Protein AF-A0A6A4V7E2-F1 (afdb_monomer_lite)

Foldseek 3Di:
DDPPDDDPPPAADQEAEAPDAAPDPVDQWGFPPPVCLPLVNLLSNLNRHDQAHKYKGWGQGNPPVVVVVSLVSLVVRAQWKKWFDDPPDSIIIIIGGSHDDPDDPLVVVLVVLVVVQVVVVVVCVPHPDDPDDRCPVVSVRMDTD

pLDDT: mean 83.75, std 13.29, range [35.72, 97.81]

Sequence (145 aa):
MGAIGLPPRGQQYSVIMFDVDCKDPSLGMSCPPAPFVELELLRDVRDCLTEDGVFILNLVARDAALGDRVRADLNSSFAACVTYSVPEEVNEVVFCLRHRPDTDPCERIRTAAAALNSALSRKQKGKPRQSFMDMSAFAQELKSL

Radius of gyration: 16.32 Å; chains: 1; bounding box: 34×38×49 Å

Organism: Amphibalanus amphitrite (NCBI:txid1232801)

Secondary structure (DSSP, 8-state):
-----PPPTT--EEEEEE------TTSSEEES-GGGG-HHHHHHHHHTEEEEEEEEEEEEESSHHHHHHHHHHHHHHSSEEEEEEPTTSS-EEEEEESS--SS-HHHHHHHHHHHHHHHHHHHTTTS-------HHHHHHS-EE-

Structure (mmCIF, N/CA/C/O backbone):
data_AF-A0A6A4V7E2-F1
#
_entry.id   AF-A0A6A4V7E2-F1
#
loop_
_atom_site.group_PDB
_atom_site.id
_atom_site.type_symbol
_atom_site.label_atom_id
_atom_site.label_alt_id
_atom_site.label_comp_id
_atom_site.label_asym_id
_atom_site.label_entity_id
_atom_site.label_seq_id
_atom_site.pdbx_PDB_ins_code
_atom_site.Cartn_x
_atom_site.Cartn_y
_atom_site.Cartn_z
_atom_site.occupancy
_atom_site.B_iso_or_equiv
_atom_site.auth_seq_id
_atom_site.auth_comp_id
_atom_site.auth_asym_id
_atom_site.auth_atom_id
_atom_site.pdbx_PDB_model_num
ATOM 1 N N . MET A 1 1 ? 4.840 -25.170 -10.926 1.00 35.72 1 MET A N 1
ATOM 2 C CA . MET A 1 1 ? 3.495 -24.729 -10.502 1.00 35.72 1 MET A CA 1
ATOM 3 C C . MET A 1 1 ? 3.372 -24.944 -9.003 1.00 35.72 1 MET A C 1
ATOM 5 O O 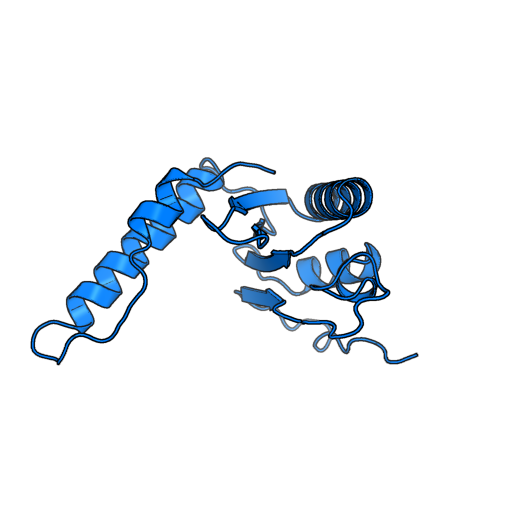. MET A 1 1 ? 2.997 -26.025 -8.575 1.00 35.72 1 MET A O 1
ATOM 9 N N . GLY A 1 2 ? 3.781 -23.959 -8.205 1.00 42.38 2 GLY A N 1
ATOM 10 C CA . GLY A 1 2 ? 3.390 -23.887 -6.800 1.00 42.38 2 GLY A CA 1
ATOM 11 C C . GLY A 1 2 ? 2.278 -22.856 -6.733 1.00 42.38 2 GLY A C 1
ATOM 12 O O . GLY A 1 2 ? 2.550 -21.684 -6.965 1.00 42.38 2 GLY A O 1
ATOM 13 N N . ALA A 1 3 ? 1.035 -23.288 -6.537 1.00 48.88 3 ALA A N 1
ATOM 14 C CA . ALA A 1 3 ? -0.040 -22.345 -6.272 1.00 48.88 3 ALA A CA 1
ATOM 15 C C . ALA A 1 3 ? 0.270 -21.671 -4.932 1.00 48.88 3 ALA A C 1
ATOM 17 O O . ALA A 1 3 ? 0.499 -22.361 -3.935 1.00 48.88 3 ALA A O 1
ATOM 18 N N . ILE A 1 4 ? 0.323 -20.340 -4.915 1.00 58.75 4 ILE A N 1
ATOM 19 C CA . ILE A 1 4 ? 0.345 -19.580 -3.667 1.00 58.75 4 ILE A CA 1
ATOM 20 C C . ILE A 1 4 ? -0.983 -19.905 -2.980 1.00 58.75 4 ILE A C 1
ATOM 22 O O . ILE A 1 4 ? -2.053 -19.568 -3.482 1.00 58.75 4 ILE A O 1
ATOM 26 N N . GLY A 1 5 ? -0.920 -20.684 -1.900 1.00 55.69 5 GLY A N 1
ATOM 27 C CA . GLY A 1 5 ? -2.103 -21.176 -1.208 1.00 55.69 5 GLY A CA 1
ATOM 28 C C . GLY A 1 5 ? -2.807 -20.031 -0.499 1.00 55.69 5 GLY A C 1
ATOM 29 O O . GLY A 1 5 ? -2.373 -19.606 0.569 1.00 55.69 5 GLY A O 1
ATOM 30 N N . LEU A 1 6 ? -3.887 -19.535 -1.094 1.00 61.44 6 LEU A N 1
ATOM 31 C CA . LEU A 1 6 ? -4.805 -18.627 -0.424 1.00 61.44 6 LEU A CA 1
ATOM 32 C C . LEU A 1 6 ? -5.563 -19.371 0.687 1.00 61.44 6 LEU A C 1
ATOM 34 O O . LEU A 1 6 ? -5.753 -20.591 0.607 1.00 61.44 6 LEU A O 1
ATOM 38 N N . PRO A 1 7 ? -5.987 -18.657 1.739 1.00 60.97 7 PRO A N 1
ATOM 39 C CA . PRO A 1 7 ? -6.729 -19.247 2.841 1.00 60.97 7 PRO A CA 1
ATOM 40 C C . PRO A 1 7 ? -8.059 -19.873 2.371 1.00 60.97 7 PRO A C 1
ATOM 42 O O . PRO A 1 7 ? -8.572 -19.534 1.301 1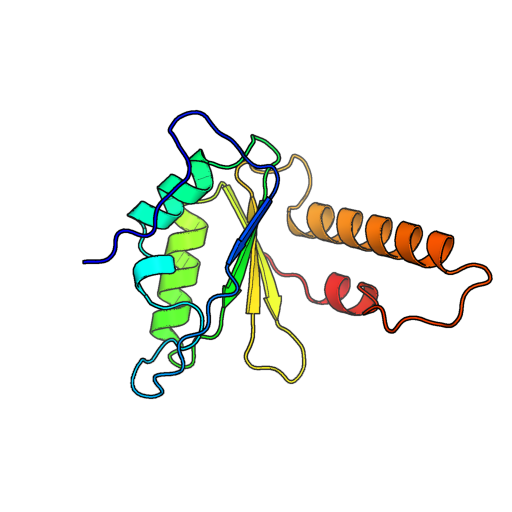.00 60.97 7 PRO A O 1
ATOM 45 N N . PRO A 1 8 ? -8.643 -20.804 3.151 1.00 61.97 8 PRO A N 1
ATOM 46 C CA . PRO A 1 8 ? -9.893 -21.471 2.794 1.00 61.97 8 PRO A CA 1
ATOM 47 C C . PRO A 1 8 ? -11.021 -20.474 2.496 1.00 61.97 8 PRO A C 1
ATOM 49 O O . PRO A 1 8 ? -11.148 -19.448 3.167 1.00 61.97 8 PRO A O 1
ATOM 52 N N . ARG A 1 9 ? -11.884 -20.805 1.523 1.00 59.94 9 ARG A N 1
ATOM 53 C CA . ARG A 1 9 ? -13.031 -19.964 1.135 1.00 59.94 9 ARG A CA 1
ATOM 54 C C . ARG A 1 9 ? -13.869 -19.590 2.364 1.00 59.94 9 ARG A C 1
ATOM 56 O O . ARG A 1 9 ? -14.357 -20.471 3.067 1.00 59.94 9 ARG A O 1
ATOM 63 N N . GLY A 1 10 ? -14.052 -18.287 2.584 1.00 69.62 10 GLY A N 1
ATOM 64 C CA . GLY A 1 10 ? -14.857 -17.727 3.677 1.00 69.62 10 GLY A CA 1
ATOM 65 C C . GLY A 1 10 ? -14.056 -17.192 4.868 1.00 69.62 10 GLY A C 1
ATOM 66 O O . GLY A 1 10 ? -14.626 -16.483 5.693 1.00 69.62 10 GLY A O 1
ATOM 67 N N . GLN A 1 11 ? -12.750 -17.463 4.952 1.00 82.31 11 GLN A N 1
ATOM 68 C CA . GLN A 1 11 ? -11.896 -16.831 5.955 1.00 82.31 11 GLN A CA 1
ATOM 69 C C . GLN A 1 11 ? -11.465 -15.441 5.476 1.00 82.31 11 GLN A C 1
ATOM 71 O O . GLN A 1 11 ? -10.826 -15.312 4.434 1.00 82.31 11 GLN A O 1
ATOM 76 N N . GLN A 1 12 ? -11.792 -14.410 6.257 1.00 93.44 12 GLN A N 1
ATOM 77 C CA . GLN A 1 12 ? -11.354 -13.037 6.007 1.00 93.44 12 GLN A CA 1
ATOM 78 C C . GLN A 1 12 ? -10.322 -12.569 7.037 1.00 93.44 12 GLN A C 1
ATOM 80 O O . GLN A 1 12 ? -10.287 -13.061 8.169 1.00 93.44 12 GLN A O 1
ATOM 85 N N . TYR A 1 13 ? -9.498 -11.601 6.633 1.00 94.50 13 TYR A N 1
ATOM 86 C CA . TYR A 1 13 ? -8.407 -11.028 7.417 1.00 94.50 13 TYR A CA 1
ATOM 87 C C . TYR A 1 13 ? -8.501 -9.506 7.444 1.00 94.50 13 TYR A C 1
ATOM 89 O O . TYR A 1 13 ? -8.759 -8.867 6.426 1.00 94.50 13 TYR A O 1
ATOM 97 N N . SER A 1 14 ? -8.236 -8.903 8.602 1.00 95.38 14 SER A N 1
ATOM 98 C CA . SER A 1 14 ? -8.140 -7.442 8.702 1.00 95.38 14 SER A CA 1
ATOM 99 C C . SER A 1 14 ? -6.896 -6.899 8.006 1.00 95.38 14 SER A C 1
ATOM 101 O O . SER A 1 14 ? -6.900 -5.768 7.528 1.00 95.38 14 SER A O 1
ATOM 103 N N . VAL A 1 15 ? -5.824 -7.692 7.959 1.00 96.06 15 VAL A N 1
ATOM 104 C CA . VAL A 1 15 ? -4.562 -7.297 7.340 1.00 96.06 15 VAL A CA 1
ATOM 105 C C . VAL A 1 15 ? -3.939 -8.484 6.617 1.00 96.06 15 VAL A C 1
ATOM 107 O O . VAL A 1 15 ? -3.848 -9.572 7.185 1.00 96.06 15 VAL A O 1
ATOM 110 N N . ILE A 1 16 ? -3.478 -8.254 5.391 1.00 96.31 16 ILE A N 1
ATOM 111 C CA . ILE A 1 16 ? -2.616 -9.172 4.637 1.00 96.31 16 ILE A CA 1
ATOM 112 C C . ILE A 1 16 ? -1.346 -8.396 4.282 1.00 96.31 16 ILE A C 1
ATOM 114 O O . ILE A 1 16 ? -1.439 -7.261 3.824 1.00 96.31 16 ILE A O 1
ATOM 118 N N . MET A 1 17 ? -0.167 -8.974 4.512 1.00 96.38 17 MET A N 1
ATOM 119 C CA . MET A 1 17 ? 1.120 -8.325 4.237 1.00 96.38 17 MET A CA 1
ATOM 120 C C . MET A 1 17 ? 1.967 -9.205 3.323 1.00 96.38 17 MET A C 1
ATOM 122 O O . MET A 1 17 ? 2.216 -10.363 3.660 1.00 96.38 17 MET A O 1
ATOM 126 N N . PHE A 1 18 ? 2.426 -8.658 2.201 1.00 94.31 18 PHE A N 1
ATOM 127 C CA . PHE A 1 18 ? 3.421 -9.285 1.337 1.00 94.31 18 PHE A CA 1
ATOM 128 C C . PHE A 1 18 ? 4.763 -8.574 1.501 1.00 94.31 18 PHE A C 1
ATOM 130 O O . PHE A 1 18 ? 4.941 -7.437 1.070 1.00 94.31 18 PHE A O 1
ATOM 137 N N . ASP A 1 19 ? 5.703 -9.291 2.109 1.00 90.44 19 ASP A N 1
ATOM 138 C CA . ASP A 1 19 ? 7.127 -8.958 2.178 1.00 90.44 19 ASP A CA 1
ATOM 139 C C . ASP A 1 19 ? 7.915 -10.168 1.663 1.00 90.44 19 ASP A C 1
ATOM 141 O O . ASP A 1 19 ? 8.502 -10.946 2.415 1.00 90.44 19 ASP A O 1
ATOM 145 N N . VAL A 1 20 ? 7.770 -10.425 0.362 1.00 86.56 20 VAL A N 1
ATOM 146 C CA . VAL A 1 20 ? 8.308 -11.621 -0.290 1.00 86.56 20 VAL A CA 1
ATOM 147 C C . VAL A 1 20 ? 9.439 -11.194 -1.207 1.00 86.56 20 VAL A C 1
ATOM 149 O O . VAL A 1 20 ? 9.192 -10.663 -2.280 1.00 86.56 20 VAL A O 1
ATOM 152 N N . ASP A 1 21 ? 10.678 -11.451 -0.804 1.00 82.69 21 ASP A N 1
ATOM 153 C CA . ASP A 1 21 ? 11.862 -11.137 -1.604 1.00 82.69 21 ASP A CA 1
ATOM 154 C C . ASP A 1 21 ? 12.246 -12.290 -2.549 1.00 82.69 21 ASP A C 1
ATOM 156 O O . ASP A 1 21 ? 12.212 -13.471 -2.183 1.00 82.69 21 ASP A O 1
ATOM 160 N N . CYS A 1 22 ? 12.655 -11.942 -3.768 1.00 71.50 22 CYS A N 1
ATOM 161 C CA . CYS A 1 22 ? 13.268 -12.836 -4.736 1.00 71.50 22 CYS A CA 1
ATOM 162 C C . CYS A 1 22 ? 14.752 -12.493 -4.888 1.00 71.50 22 CYS A C 1
ATOM 164 O O . CYS A 1 22 ? 15.125 -11.486 -5.485 1.00 71.50 22 CYS A O 1
ATOM 166 N N . LYS A 1 23 ? 15.623 -13.395 -4.425 1.00 68.06 23 LYS A N 1
ATOM 167 C CA . LYS A 1 23 ? 17.085 -13.234 -4.514 1.00 68.06 23 LYS A CA 1
ATOM 168 C C . LYS A 1 23 ? 17.664 -13.512 -5.908 1.00 68.06 23 LYS A C 1
ATOM 170 O O . LYS A 1 23 ? 18.875 -13.686 -6.023 1.00 68.06 23 LYS A O 1
ATOM 175 N N . ASP A 1 24 ? 16.830 -13.591 -6.945 1.00 67.69 24 ASP A N 1
ATOM 176 C CA . ASP A 1 24 ? 17.279 -13.755 -8.328 1.00 67.69 24 ASP A CA 1
ATOM 177 C C . ASP A 1 24 ? 17.453 -12.376 -8.995 1.00 67.69 24 ASP A C 1
ATOM 179 O O . ASP A 1 24 ? 16.466 -11.728 -9.354 1.00 67.69 24 ASP A O 1
ATOM 183 N N . PRO A 1 25 ? 18.698 -11.904 -9.185 1.00 61.75 25 PRO A N 1
ATOM 184 C CA . PRO A 1 25 ? 18.967 -10.580 -9.735 1.00 61.75 25 PRO A CA 1
ATOM 185 C C . PRO A 1 25 ? 18.652 -10.463 -11.234 1.00 61.75 25 PRO A C 1
ATOM 187 O O . PRO A 1 25 ? 18.726 -9.356 -11.766 1.00 61.75 25 PRO A O 1
ATOM 190 N N . SER A 1 26 ? 18.341 -11.568 -11.924 1.00 65.56 26 SER A N 1
ATOM 191 C CA . SER A 1 26 ? 17.977 -11.562 -13.348 1.00 65.56 26 SER A CA 1
ATOM 192 C C . SER A 1 26 ? 16.518 -11.165 -13.601 1.00 65.56 26 SER A C 1
ATOM 194 O O . SER A 1 26 ? 16.153 -10.829 -14.729 1.00 65.56 26 SER A O 1
ATOM 196 N N . LEU A 1 27 ? 15.686 -11.157 -12.557 1.00 61.38 27 LEU A N 1
ATOM 197 C CA . LEU A 1 27 ? 14.288 -10.752 -12.624 1.00 61.38 27 LEU A CA 1
ATOM 198 C C . LEU A 1 27 ? 14.187 -9.236 -12.381 1.00 61.38 27 LEU A C 1
ATOM 200 O O . LEU A 1 27 ? 14.629 -8.726 -11.355 1.00 61.38 27 LEU A O 1
ATOM 204 N N . GLY A 1 28 ? 13.585 -8.493 -13.317 1.00 59.34 28 GLY A N 1
ATOM 205 C CA . GLY A 1 28 ? 13.417 -7.028 -13.229 1.00 59.34 28 GLY A CA 1
ATOM 206 C C . GLY A 1 28 ? 12.570 -6.530 -12.041 1.00 59.34 28 GLY A C 1
ATOM 207 O O . GLY A 1 28 ? 12.516 -5.324 -11.783 1.00 59.34 28 GLY A O 1
ATOM 208 N N . MET A 1 29 ? 11.940 -7.452 -11.303 1.00 59.22 29 MET A N 1
ATOM 209 C CA . MET A 1 29 ? 11.237 -7.221 -10.042 1.00 59.22 29 MET A CA 1
ATOM 210 C C . MET A 1 29 ? 11.821 -8.143 -8.976 1.00 59.22 29 MET A C 1
ATOM 212 O O . MET A 1 29 ? 11.759 -9.365 -9.103 1.00 59.22 29 MET A O 1
ATOM 216 N N . SER A 1 30 ? 12.427 -7.544 -7.954 1.00 63.66 30 SER A N 1
ATOM 217 C CA . SER A 1 30 ? 13.089 -8.289 -6.879 1.00 63.66 30 SER A CA 1
ATOM 218 C C . SER A 1 30 ? 12.124 -8.554 -5.725 1.00 63.66 30 SER A C 1
ATOM 220 O O . SER A 1 30 ? 12.129 -9.644 -5.172 1.00 63.66 30 SER A O 1
ATOM 222 N N . CYS A 1 31 ? 11.230 -7.611 -5.412 1.00 72.81 31 CYS A N 1
ATOM 223 C CA . CYS A 1 31 ? 10.233 -7.765 -4.355 1.00 72.81 31 CYS A CA 1
ATOM 224 C C . CYS A 1 31 ? 8.910 -7.112 -4.808 1.00 72.81 31 CYS A C 1
ATOM 226 O O . CYS A 1 31 ? 8.904 -5.908 -5.035 1.00 72.81 31 CYS A O 1
ATOM 228 N N . PRO A 1 32 ? 7.801 -7.842 -5.009 1.00 86.06 32 PRO A N 1
ATOM 229 C CA . PRO A 1 32 ? 7.654 -9.288 -4.896 1.00 86.06 32 PRO A CA 1
ATOM 230 C C . PRO A 1 32 ? 7.930 -10.033 -6.222 1.00 86.06 32 PRO A C 1
ATOM 232 O O . PRO A 1 32 ? 7.944 -9.418 -7.287 1.00 86.06 32 PRO A O 1
ATOM 235 N N . PRO A 1 33 ? 8.104 -11.371 -6.216 1.00 86.62 33 PRO A N 1
ATOM 236 C CA . PRO A 1 33 ? 8.086 -12.157 -7.449 1.00 86.62 33 PRO A CA 1
ATOM 237 C C . PRO A 1 33 ? 6.784 -11.941 -8.239 1.00 86.62 33 PRO A C 1
ATOM 239 O O . PRO A 1 33 ? 5.714 -11.841 -7.642 1.00 86.62 33 PRO A O 1
ATOM 242 N N . ALA A 1 34 ? 6.850 -11.963 -9.576 1.00 86.19 34 ALA A N 1
ATOM 243 C CA . ALA A 1 34 ? 5.711 -11.644 -10.450 1.00 86.19 34 ALA A CA 1
ATOM 244 C C . ALA A 1 34 ? 4.380 -12.362 -10.111 1.00 86.19 34 ALA A C 1
ATOM 246 O O . ALA A 1 34 ? 3.358 -11.678 -10.092 1.00 86.19 34 ALA A O 1
ATOM 247 N N . PRO A 1 35 ? 4.347 -13.665 -9.747 1.00 89.56 35 PRO A N 1
ATOM 248 C CA . PRO A 1 35 ? 3.096 -14.335 -9.379 1.00 89.56 35 PRO A CA 1
ATOM 249 C C . PRO A 1 35 ? 2.349 -13.699 -8.198 1.00 89.56 35 PRO A C 1
ATOM 251 O O . PRO A 1 35 ? 1.141 -13.861 -8.082 1.00 89.56 35 PRO A O 1
ATOM 254 N N . PHE A 1 36 ? 3.044 -12.964 -7.322 1.00 91.12 36 PHE A N 1
ATOM 255 C CA . PHE A 1 36 ? 2.442 -12.299 -6.161 1.00 91.12 36 PHE A CA 1
ATOM 256 C C . PHE A 1 36 ? 1.698 -11.000 -6.507 1.00 91.12 36 PHE A C 1
ATOM 258 O O . PHE A 1 36 ? 1.001 -10.447 -5.658 1.00 91.12 36 PHE A O 1
ATOM 265 N N . VAL A 1 37 ? 1.851 -10.512 -7.738 1.00 92.00 37 VAL A N 1
ATOM 266 C CA . VAL A 1 37 ? 1.224 -9.284 -8.252 1.00 92.00 37 VAL A CA 1
ATOM 267 C C . VAL A 1 37 ? 0.426 -9.543 -9.528 1.00 92.00 37 VAL A C 1
ATOM 269 O O . VAL A 1 37 ? 0.014 -8.608 -10.206 1.00 92.00 37 VAL A O 1
ATOM 272 N N . GLU A 1 38 ? 0.172 -10.812 -9.853 1.00 92.50 38 GLU A N 1
ATOM 273 C CA . GLU A 1 38 ? -0.760 -11.171 -10.914 1.00 92.50 38 GLU A CA 1
ATOM 274 C C . GLU A 1 38 ? -2.189 -10.781 -10.524 1.00 92.50 38 GLU A C 1
ATOM 276 O O . GLU A 1 38 ? -2.631 -10.975 -9.389 1.00 92.50 38 GLU A O 1
ATOM 281 N N . LEU A 1 39 ? -2.932 -10.249 -11.494 1.00 93.44 39 LEU A N 1
ATOM 282 C CA . LEU A 1 39 ? -4.257 -9.671 -11.280 1.00 93.44 39 LEU A CA 1
ATOM 283 C C . LEU A 1 39 ? -5.254 -10.645 -10.629 1.00 93.44 39 LEU A C 1
ATOM 285 O O . LEU A 1 39 ? -6.087 -10.228 -9.826 1.00 93.44 39 LEU A O 1
ATOM 289 N N . GLU A 1 40 ? -5.182 -11.936 -10.964 1.00 92.94 40 GLU A N 1
ATOM 290 C CA . GLU A 1 40 ? -6.023 -12.970 -10.348 1.00 92.94 40 GLU A CA 1
ATOM 291 C C . GLU A 1 40 ? -5.738 -13.099 -8.850 1.00 92.94 40 GLU A C 1
ATOM 293 O O . GLU A 1 40 ? -6.661 -13.004 -8.042 1.00 92.94 40 GLU A O 1
ATOM 298 N N . LEU A 1 41 ? -4.461 -13.188 -8.467 1.00 93.56 41 LEU A N 1
ATOM 299 C CA . LEU A 1 41 ? -4.080 -13.264 -7.061 1.00 93.56 41 LEU A CA 1
ATOM 300 C C . LEU A 1 41 ? -4.448 -11.982 -6.305 1.00 93.56 41 LEU A C 1
ATOM 302 O O . LEU A 1 41 ? -4.934 -12.062 -5.181 1.00 93.56 41 LEU A O 1
ATOM 306 N N . LEU A 1 42 ? -4.256 -10.801 -6.899 1.00 95.69 42 LEU A N 1
ATOM 307 C CA . LEU A 1 42 ? -4.631 -9.533 -6.259 1.00 95.69 42 LEU A CA 1
ATOM 308 C C . LEU A 1 42 ? -6.136 -9.464 -5.955 1.00 95.69 42 LEU A C 1
ATOM 310 O O . LEU A 1 42 ? -6.535 -8.981 -4.891 1.00 95.69 42 LEU A O 1
ATOM 314 N N . ARG A 1 43 ? -6.978 -9.986 -6.857 1.00 94.38 43 ARG A N 1
ATOM 315 C CA . ARG A 1 43 ? -8.429 -10.098 -6.636 1.00 94.38 43 ARG A CA 1
ATOM 316 C C . ARG A 1 43 ? -8.748 -11.068 -5.509 1.00 94.38 43 ARG A C 1
ATOM 318 O O . ARG A 1 43 ? -9.548 -10.732 -4.639 1.00 94.38 43 ARG A O 1
ATOM 325 N N . ASP A 1 44 ? -8.089 -12.218 -5.484 1.00 93.88 44 ASP A N 1
ATOM 326 C CA . ASP A 1 44 ? -8.282 -13.188 -4.413 1.00 93.88 44 ASP A CA 1
ATOM 327 C C . ASP A 1 44 ? -7.843 -12.631 -3.047 1.00 93.88 44 ASP A C 1
ATOM 329 O O . ASP A 1 44 ? -8.546 -12.799 -2.049 1.00 93.88 44 ASP A O 1
ATOM 333 N N . VAL A 1 45 ? -6.716 -11.911 -2.994 1.00 95.31 45 VAL A N 1
ATOM 334 C CA . VAL A 1 45 ? -6.236 -11.216 -1.787 1.00 95.31 45 VAL A CA 1
ATOM 335 C C . VAL A 1 45 ? -7.284 -10.225 -1.296 1.00 95.31 45 VAL A C 1
ATOM 337 O O . VAL A 1 45 ? -7.622 -10.227 -0.112 1.00 95.31 45 VAL A O 1
ATOM 340 N N . ARG A 1 46 ? -7.841 -9.406 -2.193 1.00 95.38 46 ARG A N 1
ATOM 341 C CA . ARG A 1 46 ? -8.915 -8.467 -1.853 1.00 95.38 46 ARG A CA 1
ATOM 342 C C . ARG A 1 46 ? -10.140 -9.180 -1.286 1.00 95.38 46 ARG A C 1
ATOM 344 O O . ARG A 1 46 ? -10.709 -8.710 -0.303 1.00 95.38 46 ARG A O 1
ATOM 351 N N . ASP A 1 47 ? -10.552 -10.289 -1.884 1.00 93.56 47 ASP A N 1
ATOM 352 C CA . ASP A 1 47 ? -11.736 -11.035 -1.449 1.00 93.56 47 ASP A CA 1
ATOM 353 C C . ASP A 1 47 ? -11.506 -11.745 -0.095 1.00 93.56 47 ASP A C 1
ATOM 355 O O . ASP A 1 47 ? -12.458 -11.978 0.658 1.00 93.56 47 ASP A O 1
ATOM 359 N N . CYS A 1 48 ? -10.240 -11.998 0.260 1.00 94.75 48 CYS A N 1
ATOM 360 C CA . CYS A 1 48 ? -9.810 -12.469 1.578 1.00 94.75 48 CYS A CA 1
ATOM 361 C C . CYS A 1 48 ? -9.690 -11.353 2.633 1.00 94.75 48 CYS A C 1
ATOM 363 O O . CYS A 1 48 ? -9.491 -11.657 3.809 1.00 94.75 48 CYS A O 1
ATOM 365 N N . LEU A 1 49 ? -9.794 -10.071 2.280 1.00 95.75 49 LEU A N 1
ATOM 366 C CA . LEU A 1 49 ? -9.804 -8.991 3.273 1.00 95.75 49 LEU A CA 1
ATOM 367 C C . LEU A 1 49 ? -11.191 -8.843 3.903 1.00 95.75 49 LEU A C 1
ATOM 369 O O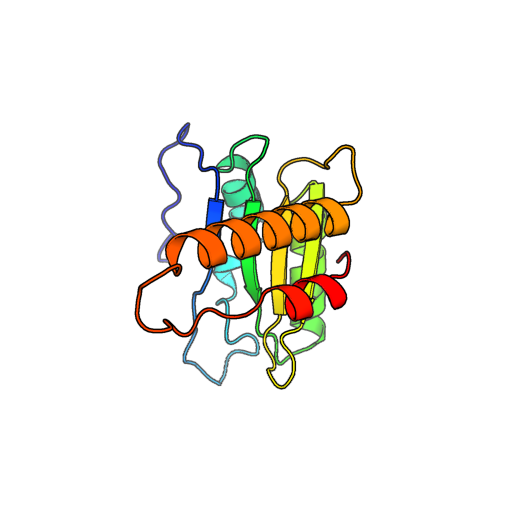 . LEU A 1 49 ? -12.198 -9.086 3.252 1.00 95.75 49 LEU A O 1
ATOM 373 N N . THR A 1 50 ? -11.282 -8.388 5.151 1.00 94.88 50 THR A N 1
ATOM 374 C CA . THR A 1 50 ? -12.543 -7.853 5.709 1.00 94.88 50 THR A CA 1
ATOM 375 C C . THR A 1 50 ? -12.936 -6.550 5.002 1.00 94.88 50 THR A C 1
ATOM 377 O O . THR A 1 50 ? -12.112 -5.972 4.296 1.00 94.88 50 THR A O 1
ATOM 380 N N . GLU A 1 51 ? -14.157 -6.043 5.200 1.00 91.94 51 GLU A N 1
ATOM 381 C CA . GLU A 1 51 ? -14.600 -4.763 4.603 1.00 91.94 51 GLU A CA 1
ATOM 382 C C . GLU A 1 51 ? -13.635 -3.603 4.919 1.00 91.94 51 GLU A C 1
ATOM 384 O O . GLU A 1 51 ? -13.162 -2.911 4.019 1.00 91.94 51 GLU A O 1
ATOM 389 N N . ASP A 1 52 ? -13.213 -3.479 6.178 1.00 91.25 52 ASP A N 1
ATOM 390 C CA . ASP A 1 52 ? -12.227 -2.474 6.599 1.00 91.25 52 ASP A CA 1
ATOM 391 C C . ASP A 1 52 ? -10.768 -2.925 6.447 1.00 91.25 52 ASP A C 1
ATOM 393 O O . ASP A 1 52 ? -9.855 -2.267 6.954 1.00 91.25 52 ASP A O 1
ATOM 397 N N . GLY A 1 53 ? -10.539 -4.054 5.775 1.00 94.75 53 GLY A N 1
ATOM 398 C CA . GLY A 1 53 ? -9.228 -4.676 5.674 1.00 94.75 53 GLY A CA 1
ATOM 399 C C . GLY A 1 53 ? -8.258 -3.915 4.770 1.00 94.75 53 GLY A C 1
ATOM 400 O O . GLY A 1 53 ? -8.657 -3.216 3.832 1.00 94.75 53 GLY A O 1
ATOM 401 N N . VAL A 1 54 ? -6.966 -4.084 5.049 1.00 96.56 54 VAL A N 1
ATOM 402 C CA . VAL A 1 54 ? -5.868 -3.499 4.272 1.00 96.56 54 VAL A CA 1
ATOM 403 C C . VAL A 1 54 ? -4.890 -4.577 3.814 1.00 96.56 54 VAL A C 1
ATOM 405 O O . VAL A 1 54 ? -4.433 -5.407 4.601 1.00 96.56 54 VAL A O 1
ATOM 408 N N . PHE A 1 55 ? -4.556 -4.556 2.530 1.00 97.62 55 PHE A N 1
ATOM 409 C CA . PHE A 1 55 ? -3.419 -5.284 1.984 1.00 97.62 55 PHE A CA 1
ATOM 410 C C . PHE A 1 55 ? -2.197 -4.360 1.965 1.00 97.62 55 PHE A C 1
ATOM 412 O O . PHE A 1 55 ? -2.311 -3.202 1.577 1.00 97.62 55 PHE A O 1
ATOM 419 N N . ILE A 1 56 ? -1.044 -4.846 2.414 1.00 96.88 56 ILE A N 1
ATOM 420 C CA . ILE A 1 56 ? 0.203 -4.081 2.482 1.00 96.88 56 ILE A CA 1
ATOM 421 C C . ILE A 1 56 ? 1.256 -4.822 1.671 1.00 96.88 56 ILE A C 1
ATOM 423 O O . ILE A 1 56 ? 1.541 -5.987 1.944 1.00 96.88 56 ILE A O 1
ATOM 427 N N . LEU A 1 57 ? 1.840 -4.143 0.693 1.00 95.62 5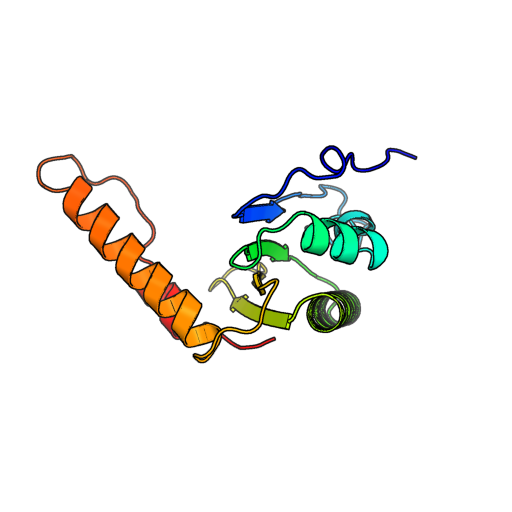7 LEU A N 1
ATOM 428 C CA . LEU A 1 57 ? 2.849 -4.694 -0.196 1.00 95.62 57 LEU A CA 1
ATOM 429 C C . LEU A 1 57 ? 4.157 -3.916 -0.057 1.00 95.62 57 LEU A C 1
ATOM 431 O O . LEU A 1 57 ? 4.167 -2.698 -0.208 1.00 95.62 57 LEU A O 1
ATOM 435 N N . ASN A 1 58 ? 5.256 -4.628 0.177 1.00 92.88 58 ASN A N 1
ATOM 436 C CA . ASN A 1 58 ? 6.600 -4.114 -0.067 1.00 92.88 58 ASN A CA 1
ATOM 437 C C . ASN A 1 58 ? 6.911 -4.257 -1.568 1.00 92.88 58 ASN A C 1
ATOM 439 O O . ASN A 1 58 ? 6.972 -5.375 -2.081 1.00 92.88 58 ASN A O 1
ATOM 443 N N . LEU A 1 59 ? 7.054 -3.139 -2.278 1.00 91.44 59 LEU A N 1
ATOM 444 C CA . LEU A 1 59 ? 7.293 -3.080 -3.717 1.00 91.44 59 LEU A CA 1
ATOM 445 C C . LEU A 1 59 ? 8.692 -2.519 -4.003 1.00 91.44 59 LEU A C 1
ATOM 447 O O . LEU A 1 59 ? 9.027 -1.395 -3.650 1.00 91.44 59 LEU A O 1
ATOM 451 N N . VAL A 1 60 ? 9.498 -3.303 -4.704 1.00 88.44 60 VAL A N 1
ATOM 452 C CA . VAL A 1 60 ? 10.832 -2.976 -5.206 1.00 88.44 60 VAL A CA 1
ATOM 453 C C . VAL A 1 60 ? 10.869 -3.326 -6.687 1.00 88.44 60 VAL A C 1
ATOM 455 O O . VAL A 1 60 ? 11.125 -4.468 -7.090 1.00 88.44 60 VAL A O 1
ATOM 458 N N . ALA A 1 61 ? 10.616 -2.317 -7.512 1.00 82.88 61 ALA A N 1
ATOM 459 C CA . ALA A 1 61 ? 10.664 -2.421 -8.962 1.00 82.88 61 ALA A CA 1
ATOM 460 C C . ALA A 1 61 ? 11.887 -1.662 -9.490 1.00 82.88 61 ALA A C 1
ATOM 462 O O . ALA A 1 61 ? 11.935 -0.436 -9.428 1.00 82.88 61 ALA A O 1
ATOM 463 N N . ARG A 1 62 ? 12.884 -2.387 -10.015 1.00 79.75 62 ARG A N 1
ATOM 464 C CA . ARG A 1 62 ? 14.040 -1.767 -10.691 1.00 79.75 62 ARG A CA 1
ATOM 465 C C . ARG A 1 62 ? 13.682 -1.320 -12.106 1.00 79.75 62 ARG A C 1
ATOM 467 O O . ARG A 1 62 ? 14.203 -0.321 -12.590 1.00 79.75 62 ARG A O 1
ATOM 474 N N . ASP A 1 63 ? 12.791 -2.066 -12.754 1.00 83.88 63 ASP A N 1
ATOM 475 C CA . ASP A 1 63 ? 12.176 -1.686 -14.021 1.00 83.88 63 ASP A CA 1
ATOM 476 C C . ASP A 1 63 ? 10.950 -0.796 -13.760 1.00 83.88 63 ASP A C 1
ATOM 478 O O . ASP A 1 63 ? 9.959 -1.232 -13.164 1.00 83.88 63 ASP A O 1
ATOM 482 N N . ALA A 1 64 ? 11.021 0.459 -14.208 1.00 85.06 64 ALA A N 1
ATOM 483 C CA . ALA A 1 64 ? 9.964 1.444 -13.999 1.00 85.06 64 ALA A CA 1
ATOM 484 C C . ALA A 1 64 ? 8.640 1.047 -14.673 1.00 85.06 64 ALA A C 1
ATOM 486 O O . ALA A 1 64 ? 7.584 1.194 -14.062 1.00 85.06 64 ALA A O 1
ATOM 487 N N . ALA A 1 65 ? 8.688 0.482 -15.885 1.00 88.44 65 ALA A N 1
ATOM 488 C CA . ALA A 1 65 ? 7.490 0.083 -16.620 1.00 88.44 65 ALA A CA 1
ATOM 489 C C . ALA A 1 65 ? 6.795 -1.110 -15.952 1.00 88.44 65 ALA A C 1
ATOM 491 O O . ALA A 1 65 ? 5.565 -1.185 -15.918 1.00 88.44 65 ALA A O 1
ATOM 492 N N . LEU A 1 66 ? 7.570 -2.038 -15.386 1.00 85.88 66 LEU A N 1
ATOM 493 C CA . LEU A 1 66 ? 7.024 -3.138 -14.597 1.00 85.88 66 LEU A CA 1
ATOM 494 C C . LEU A 1 66 ? 6.408 -2.639 -13.283 1.00 85.88 66 LEU A C 1
ATOM 496 O O . LEU A 1 66 ? 5.323 -3.087 -12.918 1.00 85.88 66 LEU A O 1
ATOM 500 N N . GLY A 1 67 ? 7.056 -1.683 -12.612 1.00 89.94 67 GLY A N 1
ATOM 501 C CA . GLY A 1 67 ? 6.496 -1.014 -11.437 1.00 89.94 67 GLY A CA 1
ATOM 502 C C . GLY A 1 67 ? 5.174 -0.302 -11.739 1.00 89.94 67 GLY A C 1
ATOM 503 O O . GLY A 1 67 ? 4.204 -0.486 -11.009 1.00 89.94 67 GLY A O 1
ATOM 504 N N . ASP A 1 68 ? 5.103 0.449 -12.841 1.00 92.00 68 ASP A N 1
ATOM 505 C CA . ASP A 1 68 ? 3.892 1.169 -13.259 1.00 92.00 68 ASP A CA 1
ATOM 506 C C . ASP A 1 68 ? 2.738 0.216 -13.570 1.00 92.00 68 ASP A C 1
ATOM 508 O O . ASP A 1 68 ? 1.598 0.471 -13.182 1.00 92.00 68 ASP A O 1
ATOM 512 N N . ARG A 1 69 ? 3.033 -0.918 -14.215 1.00 93.38 69 ARG A N 1
ATOM 513 C CA . ARG A 1 69 ? 2.038 -1.969 -14.454 1.00 93.38 69 ARG A CA 1
AT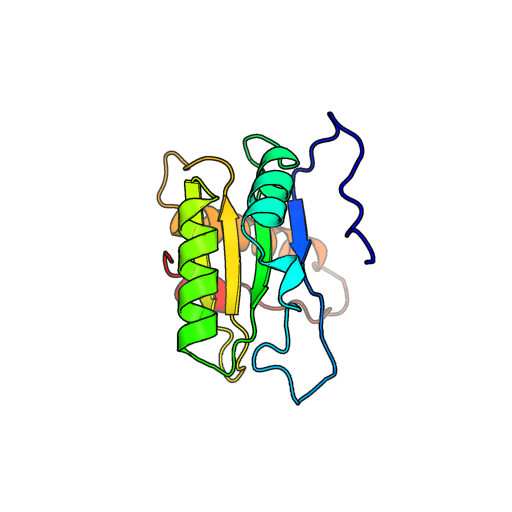OM 514 C C . ARG A 1 69 ? 1.484 -2.541 -13.154 1.00 93.38 69 ARG A C 1
ATOM 516 O O . ARG A 1 69 ? 0.271 -2.627 -13.016 1.00 93.38 69 ARG A O 1
ATOM 523 N N . VAL A 1 70 ? 2.346 -2.882 -12.194 1.00 93.88 70 VAL A N 1
ATOM 524 C CA . VAL A 1 70 ? 1.896 -3.396 -10.890 1.00 93.88 70 VAL A CA 1
ATOM 525 C C . VAL A 1 70 ? 1.055 -2.358 -10.154 1.00 93.88 70 VAL A C 1
ATOM 527 O O . VAL A 1 70 ? 0.001 -2.696 -9.620 1.00 93.88 70 VAL A O 1
ATOM 530 N N . ARG A 1 71 ? 1.455 -1.081 -10.174 1.00 95.12 71 ARG A N 1
ATOM 531 C CA . ARG A 1 71 ? 0.655 0.005 -9.591 1.00 95.12 71 ARG A CA 1
ATOM 532 C C . ARG A 1 71 ? -0.723 0.120 -10.248 1.00 95.12 71 ARG A C 1
ATOM 534 O O . ARG A 1 71 ? -1.723 0.240 -9.542 1.00 95.12 71 ARG A O 1
ATOM 541 N N . ALA A 1 72 ? -0.801 0.018 -11.574 1.00 95.31 72 ALA A N 1
ATOM 542 C CA . ALA A 1 72 ? -2.073 0.011 -12.294 1.00 95.31 72 ALA A CA 1
ATOM 543 C C . ALA A 1 72 ? -2.951 -1.200 -11.924 1.00 95.31 72 ALA A C 1
ATOM 545 O O . ALA A 1 72 ? -4.148 -1.036 -11.675 1.00 95.31 72 ALA A O 1
ATOM 546 N N . ASP A 1 73 ? -2.365 -2.394 -11.823 1.00 96.38 73 ASP A N 1
ATOM 547 C CA . ASP A 1 73 ? -3.084 -3.616 -11.450 1.00 96.38 73 ASP A CA 1
ATOM 548 C C . ASP A 1 73 ? -3.635 -3.530 -10.014 1.00 96.38 73 ASP A C 1
ATOM 550 O O . ASP A 1 73 ? -4.798 -3.880 -9.780 1.00 96.38 73 ASP A O 1
ATOM 554 N N . LEU A 1 74 ? -2.862 -2.973 -9.071 1.00 97.25 74 LEU A N 1
ATOM 555 C CA . LEU A 1 74 ? -3.310 -2.683 -7.702 1.00 97.25 74 LEU A CA 1
ATOM 556 C C . LEU A 1 74 ? -4.477 -1.685 -7.694 1.00 97.25 74 LEU A C 1
ATOM 558 O O . LEU A 1 74 ? -5.533 -1.992 -7.136 1.00 97.25 74 LEU A O 1
ATOM 562 N N . ASN A 1 75 ? -4.338 -0.545 -8.379 1.00 95.25 75 ASN A N 1
ATOM 563 C CA . ASN A 1 75 ? -5.393 0.471 -8.479 1.00 95.25 75 ASN A CA 1
ATOM 564 C C . ASN A 1 75 ? -6.674 -0.052 -9.153 1.00 95.25 75 ASN A C 1
ATOM 566 O O . ASN A 1 75 ? -7.766 0.425 -8.859 1.00 95.25 75 ASN A O 1
ATOM 570 N N . SER A 1 76 ? -6.563 -1.037 -10.048 1.00 95.56 76 SER A N 1
ATOM 571 C CA . SER A 1 76 ? -7.727 -1.673 -10.678 1.00 95.56 76 SER A CA 1
ATOM 572 C C . SER A 1 76 ? -8.402 -2.730 -9.794 1.00 95.56 76 SER A C 1
ATOM 574 O O . SER A 1 76 ? -9.583 -3.036 -9.976 1.00 95.56 76 SER A O 1
ATOM 576 N N . SER A 1 77 ? -7.658 -3.308 -8.848 1.00 96.50 77 SER A N 1
ATOM 577 C CA . SER A 1 77 ? -8.129 -4.408 -8.005 1.00 96.50 77 SER A CA 1
ATOM 578 C C . SER A 1 77 ? -8.779 -3.905 -6.721 1.00 96.50 77 SER A C 1
ATOM 580 O O . SER A 1 77 ? -9.807 -4.448 -6.310 1.00 96.50 77 SER A O 1
ATOM 582 N N . PHE A 1 78 ? -8.208 -2.869 -6.105 1.00 97.25 78 PHE A N 1
ATOM 583 C CA . PHE A 1 78 ? -8.613 -2.329 -4.807 1.00 97.25 78 PHE A CA 1
ATOM 584 C C . PHE A 1 78 ? -9.353 -0.995 -4.948 1.00 97.25 78 PHE A C 1
ATOM 586 O O . PHE A 1 78 ? -9.239 -0.303 -5.952 1.00 97.25 78 PHE A O 1
ATOM 593 N N . ALA A 1 79 ? -10.133 -0.618 -3.933 1.00 96.19 79 ALA A N 1
ATOM 594 C CA . ALA A 1 79 ? -10.951 0.593 -4.000 1.00 96.19 79 ALA A CA 1
ATOM 595 C C . ALA A 1 79 ? -10.138 1.888 -3.830 1.00 96.19 79 ALA A C 1
ATOM 597 O O . ALA A 1 79 ? -10.569 2.954 -4.274 1.00 96.19 79 ALA A O 1
ATOM 598 N N . ALA A 1 80 ? -8.997 1.804 -3.145 1.00 96.19 80 ALA A N 1
ATOM 599 C CA . ALA A 1 80 ? -8.029 2.883 -3.024 1.00 96.19 80 ALA A CA 1
ATOM 600 C C . ALA A 1 80 ? -6.653 2.316 -2.670 1.00 96.19 80 ALA A C 1
ATOM 602 O O . ALA A 1 80 ? -6.556 1.417 -1.830 1.00 96.19 80 ALA A O 1
ATOM 603 N N . CYS A 1 81 ? -5.602 2.896 -3.243 1.00 96.62 81 CYS A N 1
ATOM 604 C CA . CYS A 1 81 ? -4.221 2.591 -2.901 1.00 96.62 81 CYS A CA 1
ATOM 605 C C . CYS A 1 81 ? -3.498 3.856 -2.427 1.00 96.62 81 CYS A C 1
ATOM 607 O O . CYS A 1 81 ? -3.678 4.946 -2.970 1.00 96.62 81 CYS A O 1
ATOM 609 N N . VAL A 1 82 ? -2.686 3.701 -1.388 1.00 95.31 82 VAL A N 1
ATOM 610 C CA . VAL A 1 82 ? -1.822 4.737 -0.824 1.00 95.31 82 VAL A CA 1
ATOM 611 C C . VAL A 1 82 ? -0.409 4.194 -0.813 1.00 95.31 82 VAL A C 1
ATOM 613 O O . VAL A 1 82 ? -0.200 3.035 -0.476 1.00 95.31 82 VAL A O 1
ATOM 616 N N . THR A 1 83 ? 0.562 5.021 -1.146 1.00 93.75 83 THR A N 1
ATOM 617 C CA . THR A 1 83 ? 1.965 4.645 -1.188 1.00 93.75 83 THR A CA 1
ATOM 618 C C . THR A 1 83 ? 2.820 5.516 -0.287 1.00 93.75 83 THR A C 1
ATOM 620 O O . THR A 1 83 ? 2.552 6.707 -0.111 1.00 93.75 83 THR A O 1
ATOM 623 N N . TYR A 1 84 ? 3.856 4.903 0.271 1.00 91.25 84 TYR A N 1
ATOM 624 C CA . TYR A 1 84 ? 4.959 5.549 0.955 1.00 91.25 84 TYR A CA 1
ATOM 625 C C . TYR A 1 84 ? 6.273 5.125 0.297 1.00 91.25 84 TYR A C 1
ATOM 627 O O . TYR A 1 84 ? 6.644 3.951 0.331 1.00 91.25 84 TYR A O 1
ATOM 635 N N . SER A 1 85 ? 6.988 6.085 -0.286 1.00 87.88 85 SER A N 1
ATOM 636 C CA . SER A 1 85 ? 8.366 5.874 -0.731 1.00 87.88 85 SER A CA 1
ATOM 637 C C . SER A 1 85 ? 9.274 5.940 0.488 1.00 87.88 85 SER A C 1
ATOM 639 O O . SER A 1 85 ? 9.271 6.950 1.181 1.00 87.88 85 SER A O 1
ATOM 641 N N . VAL A 1 86 ? 10.037 4.885 0.759 1.00 81.62 86 VAL A N 1
ATOM 642 C CA . VAL A 1 86 ? 10.956 4.878 1.898 1.00 81.62 86 VAL A CA 1
ATOM 643 C C . VAL A 1 86 ? 12.170 5.753 1.546 1.00 81.62 86 VAL A C 1
ATOM 645 O O . VAL A 1 86 ? 12.835 5.470 0.549 1.00 81.62 86 VAL A O 1
ATOM 648 N N . PRO A 1 87 ? 12.480 6.818 2.314 1.00 78.94 87 PRO A N 1
ATOM 649 C CA . PRO A 1 87 ? 13.638 7.664 2.054 1.00 78.94 87 PRO A CA 1
ATOM 650 C C . PRO A 1 87 ? 14.926 6.854 1.997 1.00 78.94 87 PRO A C 1
ATOM 652 O O . PRO A 1 87 ? 15.133 5.965 2.817 1.00 78.94 87 PRO A O 1
ATOM 655 N N . GLU A 1 88 ? 15.793 7.199 1.044 1.00 76.62 88 GLU A N 1
ATOM 656 C CA . GLU A 1 88 ? 17.114 6.579 0.836 1.00 76.62 88 GLU A CA 1
ATOM 657 C C . GLU A 1 88 ? 17.085 5.097 0.412 1.00 76.62 88 GLU A C 1
ATOM 659 O O . GLU A 1 88 ? 18.131 4.539 0.087 1.00 76.62 88 GLU A O 1
ATOM 664 N N . GLU A 1 89 ? 15.902 4.490 0.313 1.00 75.44 89 GLU A N 1
ATOM 665 C CA . GLU A 1 89 ? 15.693 3.120 -0.142 1.00 75.44 89 GLU A CA 1
ATOM 666 C C . GLU A 1 89 ? 14.997 3.098 -1.510 1.00 75.44 89 GLU A C 1
ATOM 668 O O . GLU A 1 89 ? 14.314 4.036 -1.923 1.00 75.44 89 GLU A O 1
ATOM 673 N N . VAL A 1 90 ? 15.143 1.988 -2.232 1.00 75.12 90 VAL A N 1
ATOM 674 C CA . VAL A 1 90 ? 14.403 1.747 -3.488 1.00 75.12 90 VAL A CA 1
ATOM 675 C C . VAL A 1 90 ? 12.996 1.185 -3.245 1.00 75.12 90 VAL A C 1
ATOM 677 O O . VAL A 1 90 ? 12.269 0.902 -4.197 1.00 75.12 90 VAL A O 1
ATOM 680 N N . ASN A 1 91 ? 12.632 0.982 -1.979 1.00 81.62 91 ASN A N 1
ATOM 681 C CA . ASN A 1 91 ? 11.402 0.329 -1.564 1.00 81.62 91 ASN A CA 1
ATOM 682 C C . ASN A 1 91 ? 10.233 1.316 -1.490 1.00 81.62 91 ASN A C 1
ATOM 684 O O . ASN A 1 91 ? 10.325 2.414 -0.940 1.00 81.62 91 ASN A O 1
ATOM 688 N N . GLU A 1 92 ? 9.093 0.863 -1.987 1.00 89.19 92 GLU A N 1
ATOM 689 C CA . GLU A 1 92 ? 7.804 1.525 -1.913 1.00 89.19 92 GLU A CA 1
ATOM 690 C C . GLU A 1 92 ? 6.856 0.639 -1.095 1.00 89.19 92 GLU A C 1
ATOM 692 O O . GLU A 1 92 ? 6.651 -0.528 -1.422 1.00 89.19 92 GLU A O 1
ATOM 697 N N . VAL A 1 93 ? 6.268 1.165 -0.020 1.00 92.12 93 VAL A N 1
ATOM 698 C CA . VAL A 1 93 ? 5.232 0.450 0.738 1.00 92.12 93 VAL A CA 1
ATOM 699 C C . VAL A 1 93 ? 3.868 0.882 0.224 1.00 92.12 93 VAL A C 1
ATOM 701 O O . VAL A 1 93 ? 3.486 2.043 0.377 1.00 92.12 93 VAL A O 1
ATOM 704 N N . VAL A 1 94 ? 3.112 -0.057 -0.342 1.00 95.38 94 VAL A N 1
ATOM 705 C CA . VAL A 1 94 ? 1.779 0.197 -0.894 1.00 95.38 94 VAL A CA 1
ATOM 706 C C . VAL A 1 94 ? 0.701 -0.380 0.021 1.00 95.38 94 VAL A C 1
ATOM 708 O O . VAL A 1 94 ? 0.671 -1.575 0.301 1.00 95.38 94 VAL A O 1
ATOM 711 N N . PHE A 1 95 ? -0.218 0.471 0.463 1.00 96.50 95 PHE A N 1
ATOM 712 C CA . PHE A 1 95 ? -1.408 0.142 1.241 1.00 96.50 95 PHE A CA 1
ATOM 713 C C . PHE A 1 95 ? -2.620 0.119 0.316 1.00 96.50 95 PHE A C 1
ATOM 715 O O . PHE A 1 95 ? -2.993 1.145 -0.246 1.00 96.50 95 PHE A O 1
ATOM 722 N N . CYS A 1 96 ? -3.273 -1.027 0.189 1.00 97.81 96 CYS A N 1
ATOM 723 C CA . CYS A 1 96 ? -4.439 -1.221 -0.660 1.00 97.81 96 CYS A CA 1
ATOM 724 C C . CYS A 1 96 ? -5.672 -1.490 0.206 1.00 97.81 96 CYS A C 1
ATOM 726 O O . CYS A 1 96 ? -5.718 -2.454 0.972 1.00 97.81 96 CYS A O 1
ATOM 728 N N . LEU A 1 97 ? -6.678 -0.627 0.100 1.00 96.56 97 LEU A N 1
ATOM 729 C CA . LEU A 1 97 ? -7.908 -0.698 0.880 1.00 96.56 97 LEU A CA 1
ATOM 730 C C . LEU A 1 97 ? -8.978 -1.460 0.101 1.00 96.56 97 LEU A C 1
ATOM 732 O O . LEU A 1 97 ? -9.251 -1.149 -1.063 1.00 96.56 97 LEU A O 1
ATOM 736 N N . ARG A 1 98 ? -9.625 -2.435 0.753 1.00 95.31 98 ARG A N 1
ATOM 737 C CA . ARG A 1 98 ? -10.728 -3.186 0.133 1.00 95.31 98 ARG A CA 1
ATOM 738 C C . ARG A 1 98 ? -11.890 -2.266 -0.248 1.00 95.31 98 ARG A C 1
ATOM 740 O O . ARG A 1 98 ? -12.419 -2.381 -1.349 1.00 95.31 98 ARG A O 1
ATOM 747 N N . HIS A 1 99 ? -12.247 -1.347 0.645 1.00 92.69 99 HIS A N 1
ATOM 748 C CA . HIS A 1 99 ? -13.281 -0.339 0.437 1.00 92.69 99 HIS A CA 1
ATOM 749 C C . HIS A 1 99 ? -12.709 1.070 0.543 1.00 92.69 99 HIS A C 1
ATOM 751 O O . HIS A 1 99 ? -11.778 1.334 1.312 1.00 92.69 99 HIS A O 1
ATOM 757 N N . ARG A 1 100 ? -13.287 1.986 -0.239 1.00 88.56 100 ARG A N 1
ATOM 758 C CA . ARG A 1 100 ? -12.911 3.394 -0.199 1.00 88.56 100 ARG A CA 1
ATOM 759 C C . ARG A 1 100 ? -13.448 4.002 1.103 1.00 88.56 100 ARG A C 1
ATOM 761 O O . ARG A 1 100 ? -14.649 3.901 1.337 1.00 88.56 100 ARG A O 1
ATOM 768 N N . PRO A 1 101 ? -12.588 4.589 1.948 1.00 87.69 101 PRO A N 1
ATOM 769 C CA . PRO A 1 101 ? -13.043 5.248 3.164 1.00 87.69 101 PRO A CA 1
ATOM 770 C C . PRO A 1 101 ? -13.841 6.520 2.852 1.00 87.69 101 PRO A C 1
ATOM 772 O O . PRO A 1 101 ? -13.674 7.113 1.787 1.00 87.69 101 PRO A O 1
ATOM 775 N N . ASP A 1 102 ? -14.658 6.958 3.815 1.00 89.81 102 ASP A N 1
ATOM 776 C CA . ASP A 1 102 ? -15.374 8.243 3.746 1.00 89.81 102 ASP A CA 1
ATOM 777 C C . ASP A 1 102 ? -14.416 9.442 3.777 1.00 89.81 102 ASP A C 1
ATOM 779 O O . ASP A 1 102 ? -14.706 10.513 3.243 1.00 89.81 102 ASP A O 1
ATOM 783 N N . THR A 1 103 ? -13.260 9.268 4.417 1.00 89.56 103 THR A N 1
ATOM 784 C CA . THR A 1 103 ? -12.175 10.250 4.431 1.00 89.56 103 THR A CA 1
ATOM 785 C C . THR A 1 103 ? -11.203 10.002 3.286 1.00 89.56 103 THR A C 1
ATOM 787 O O . THR A 1 103 ? -11.190 8.939 2.672 1.00 89.56 103 THR A O 1
ATOM 790 N N . ASP A 1 104 ? -10.311 10.958 3.041 1.00 92.75 104 ASP A N 1
ATOM 791 C CA . ASP A 1 104 ? -9.175 10.735 2.152 1.00 92.75 104 ASP A CA 1
ATOM 792 C C . ASP A 1 104 ? -8.369 9.479 2.585 1.00 92.75 104 ASP A C 1
ATOM 794 O O . ASP A 1 104 ? -8.097 9.305 3.783 1.00 92.75 104 ASP A O 1
ATOM 798 N N . PRO A 1 105 ? -8.006 8.571 1.655 1.00 93.00 105 PRO A N 1
ATOM 799 C CA . PRO A 1 105 ? -7.236 7.372 1.978 1.00 93.00 105 PRO A CA 1
ATOM 800 C C . PRO A 1 105 ? -5.905 7.671 2.676 1.00 93.00 105 PRO A C 1
ATOM 802 O O . PRO A 1 105 ? -5.553 6.965 3.625 1.00 93.00 105 PRO A O 1
ATOM 805 N N . CYS A 1 106 ? -5.186 8.727 2.275 1.00 93.00 106 CYS A N 1
ATOM 806 C CA . CYS A 1 106 ? -3.944 9.104 2.946 1.00 93.00 106 CYS A CA 1
ATOM 807 C C . CYS A 1 106 ? -4.223 9.588 4.377 1.00 93.00 106 CYS A C 1
ATOM 809 O O . CYS A 1 106 ? -3.509 9.180 5.290 1.00 93.00 106 CYS A O 1
ATOM 811 N N . GLU A 1 107 ? -5.266 10.394 4.609 1.00 92.00 107 GLU A N 1
ATOM 812 C CA . GLU A 1 107 ? -5.678 10.806 5.965 1.00 92.00 107 GLU A CA 1
ATOM 813 C C . GLU A 1 107 ? -6.029 9.616 6.864 1.00 92.00 107 GLU A C 1
ATOM 815 O O . GLU A 1 107 ? -5.657 9.592 8.042 1.00 92.00 107 GLU A O 1
ATOM 820 N N . ARG A 1 108 ? -6.700 8.591 6.319 1.00 91.25 108 ARG A N 1
ATOM 821 C CA . ARG A 1 108 ? -7.001 7.356 7.059 1.00 91.25 108 ARG A CA 1
ATOM 822 C C . ARG A 1 108 ? -5.716 6.681 7.542 1.00 91.25 108 ARG A C 1
ATOM 824 O O . ARG A 1 108 ? -5.607 6.349 8.725 1.00 91.25 108 ARG A O 1
ATOM 831 N N . ILE A 1 109 ? -4.738 6.505 6.651 1.00 91.88 109 ILE A N 1
ATOM 832 C CA . ILE A 1 109 ? -3.450 5.885 6.994 1.00 91.88 109 ILE A CA 1
ATOM 833 C C . ILE A 1 109 ? -2.654 6.764 7.971 1.00 91.88 109 ILE A C 1
ATOM 835 O O . ILE A 1 109 ? -2.128 6.253 8.961 1.00 91.88 109 ILE A O 1
ATOM 839 N N . ARG A 1 110 ? -2.629 8.089 7.776 1.00 91.19 110 ARG A N 1
ATOM 840 C CA . ARG A 1 110 ? -1.967 9.038 8.692 1.00 91.19 110 ARG A CA 1
ATOM 841 C C . ARG A 1 110 ? -2.558 9.003 10.094 1.00 91.19 110 ARG A C 1
ATOM 843 O O . ARG A 1 110 ? -1.817 8.955 11.075 1.00 91.19 110 ARG A O 1
ATOM 850 N N . THR A 1 111 ? -3.883 8.975 10.199 1.00 90.88 111 THR A N 1
ATOM 851 C CA . THR A 1 111 ? -4.581 8.900 11.487 1.00 90.88 111 THR A CA 1
ATOM 852 C C . THR A 1 111 ? -4.244 7.598 12.214 1.00 90.88 111 THR A C 1
ATOM 854 O O . THR A 1 111 ? -3.929 7.618 13.407 1.00 90.88 111 THR A O 1
ATOM 857 N N . ALA A 1 112 ? -4.232 6.470 11.496 1.00 89.75 112 ALA A N 1
ATOM 858 C CA . ALA A 1 112 ? -3.828 5.181 12.051 1.00 89.75 112 ALA A CA 1
ATOM 859 C C . ALA A 1 112 ? -2.360 5.189 12.522 1.00 89.75 112 ALA A C 1
ATOM 861 O O . ALA A 1 112 ? -2.065 4.722 13.625 1.00 89.75 112 ALA A O 1
ATOM 862 N N . ALA A 1 113 ? -1.452 5.779 11.739 1.00 89.56 113 ALA A N 1
ATOM 863 C CA . ALA A 1 113 ? -0.040 5.916 12.091 1.00 89.56 113 ALA A CA 1
ATOM 864 C C . ALA A 1 113 ? 0.165 6.772 13.356 1.00 89.56 113 ALA A C 1
ATOM 866 O O . ALA A 1 113 ? 0.892 6.374 14.268 1.00 89.56 113 ALA A O 1
ATOM 867 N N . ALA A 1 114 ? -0.531 7.907 13.471 1.00 89.19 114 ALA A N 1
ATOM 868 C CA . ALA A 1 114 ? -0.477 8.768 14.653 1.00 89.19 114 ALA A CA 1
ATOM 869 C C . ALA A 1 114 ? -1.019 8.069 15.916 1.00 89.19 114 ALA A C 1
ATOM 871 O O . ALA A 1 114 ? -0.438 8.181 17.007 1.00 89.19 114 ALA A O 1
ATOM 872 N N . ALA A 1 115 ? -2.109 7.308 15.775 1.00 89.94 115 ALA A N 1
ATOM 873 C CA . ALA A 1 115 ? -2.664 6.500 16.856 1.00 89.94 115 ALA A CA 1
ATOM 874 C C . ALA A 1 115 ? -1.682 5.401 17.302 1.00 89.94 115 ALA A C 1
ATOM 876 O O . ALA A 1 115 ? -1.474 5.214 18.507 1.00 89.94 115 ALA A O 1
ATOM 877 N N . LEU A 1 116 ? -1.022 4.731 16.350 1.00 87.25 116 LEU A N 1
ATOM 878 C CA . LEU A 1 116 ? 0.002 3.723 16.622 1.00 87.25 116 LEU A CA 1
ATOM 879 C C . LEU A 1 116 ? 1.204 4.329 17.362 1.00 87.25 116 LEU A C 1
ATOM 881 O O . LEU A 1 116 ? 1.573 3.829 18.426 1.00 87.25 116 LEU A O 1
ATOM 885 N N . ASN A 1 117 ? 1.747 5.450 16.878 1.00 85.94 117 ASN A N 1
ATOM 886 C CA . ASN A 1 117 ? 2.831 6.191 17.536 1.00 85.94 117 ASN A CA 1
ATOM 887 C C . ASN A 1 117 ? 2.484 6.556 18.988 1.00 85.94 117 ASN A C 1
ATOM 889 O O . ASN A 1 117 ? 3.287 6.367 19.911 1.00 85.94 117 ASN A O 1
ATOM 893 N N . SER A 1 118 ? 1.257 7.032 19.213 1.00 86.62 118 SER A N 1
ATOM 894 C CA . SER A 1 118 ? 0.762 7.384 20.547 1.00 86.62 118 SER A CA 1
ATOM 895 C C . SER A 1 118 ? 0.675 6.162 21.467 1.00 86.62 118 SER A C 1
ATOM 897 O O . SER A 1 118 ? 1.064 6.227 22.637 1.00 86.62 118 SER A O 1
ATOM 899 N N . ALA A 1 119 ? 0.193 5.029 20.952 1.00 86.69 119 ALA A N 1
ATOM 900 C CA . ALA A 1 119 ? 0.084 3.784 21.706 1.00 86.69 119 ALA A CA 1
ATOM 901 C C . ALA A 1 119 ? 1.462 3.200 22.066 1.00 86.69 119 ALA A C 1
ATOM 903 O O . ALA A 1 119 ? 1.672 2.777 23.208 1.00 86.69 119 ALA A O 1
ATOM 904 N N . LEU A 1 120 ? 2.415 3.220 21.128 1.00 83.44 120 LEU A N 1
ATOM 905 C CA . LEU A 1 120 ? 3.790 2.760 21.349 1.00 83.44 120 LEU A CA 1
ATOM 906 C C . LEU A 1 120 ? 4.521 3.633 22.377 1.00 83.44 120 LEU A C 1
ATOM 908 O O . LEU A 1 120 ? 5.163 3.102 23.286 1.00 83.44 120 LEU A O 1
ATOM 912 N N . SER A 1 121 ? 4.359 4.957 22.303 1.00 80.75 121 SER A N 1
ATOM 913 C CA . SER A 1 121 ? 4.958 5.900 23.259 1.00 80.75 121 SER A CA 1
ATOM 914 C C . SER A 1 121 ? 4.450 5.676 24.688 1.00 80.75 121 SER A C 1
ATOM 916 O O . SER A 1 121 ? 5.231 5.679 25.640 1.00 80.75 121 SER A O 1
ATOM 918 N N . ARG A 1 122 ? 3.147 5.404 24.860 1.00 80.00 122 ARG A N 1
ATOM 919 C CA . ARG A 1 122 ? 2.569 5.071 26.176 1.00 80.00 122 ARG A CA 1
ATOM 920 C C . ARG A 1 122 ? 3.152 3.777 26.749 1.00 80.00 122 ARG A C 1
ATOM 922 O O . ARG A 1 122 ? 3.436 3.726 27.943 1.00 80.00 122 ARG A O 1
ATOM 929 N N . LYS A 1 123 ? 3.365 2.752 25.913 1.00 72.00 123 LYS A N 1
ATOM 930 C CA . LYS A 1 123 ? 3.923 1.450 26.331 1.00 72.00 123 LYS A CA 1
ATOM 931 C C . LYS A 1 123 ? 5.401 1.509 26.745 1.00 72.00 123 LYS A C 1
ATOM 933 O O . LYS A 1 123 ? 5.850 0.622 27.470 1.00 72.00 123 LYS A O 1
ATOM 938 N N . GLN A 1 124 ? 6.140 2.532 26.316 1.00 70.62 124 GLN A N 1
ATOM 939 C CA . GLN A 1 124 ? 7.557 2.724 26.650 1.00 70.62 124 GLN A CA 1
ATOM 940 C C . GLN A 1 124 ? 7.801 3.492 27.956 1.00 70.62 124 GLN A C 1
ATOM 942 O O . GLN A 1 124 ? 8.941 3.565 28.413 1.00 70.62 124 GLN A O 1
ATOM 947 N N . LYS A 1 125 ? 6.764 4.059 28.586 1.00 67.62 125 LYS A N 1
ATOM 948 C CA . LYS A 1 125 ? 6.918 4.851 29.813 1.00 67.62 125 LYS A CA 1
ATOM 949 C C . LYS A 1 125 ? 7.522 3.979 30.930 1.00 67.62 125 LYS A C 1
ATOM 951 O O . LYS A 1 125 ? 6.853 3.097 31.459 1.00 67.62 125 LYS A O 1
ATOM 956 N N . GLY A 1 126 ? 8.798 4.210 31.255 1.00 63.81 126 GLY A N 1
ATOM 957 C CA . GLY A 1 126 ? 9.544 3.464 32.281 1.00 63.81 126 GLY A CA 1
ATOM 958 C C . GLY A 1 126 ? 10.295 2.211 31.802 1.00 63.81 126 GLY A C 1
ATOM 959 O O . GLY A 1 126 ? 10.794 1.467 32.642 1.00 63.81 126 GLY A O 1
ATOM 960 N N . LYS A 1 127 ? 10.398 1.958 30.489 1.00 64.12 127 LYS A N 1
ATOM 961 C CA . LYS A 1 127 ? 11.200 0.860 29.913 1.00 64.12 127 LYS A CA 1
ATOM 962 C C . LYS A 1 127 ? 12.380 1.412 29.102 1.00 64.12 127 LYS A C 1
ATOM 964 O O . LYS A 1 127 ? 12.275 2.526 28.586 1.00 64.12 127 LYS A O 1
ATOM 969 N N . PRO A 1 128 ? 13.499 0.671 28.974 1.00 64.25 128 PRO A N 1
ATOM 970 C CA . PRO A 1 128 ? 14.584 1.067 28.081 1.00 64.25 128 PRO A CA 1
ATOM 971 C C . PRO A 1 128 ? 14.045 1.263 26.660 1.00 64.25 128 PRO A C 1
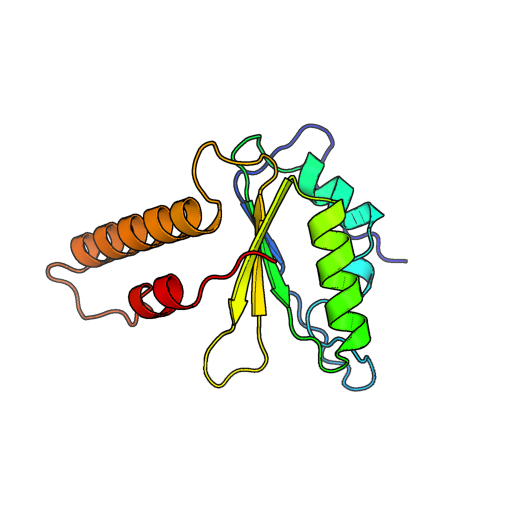ATOM 973 O O . PRO A 1 128 ? 13.197 0.493 26.202 1.00 64.25 128 PRO A O 1
ATOM 976 N N . ARG A 1 129 ? 14.519 2.324 25.995 1.00 59.94 129 ARG A N 1
ATOM 977 C CA . ARG A 1 129 ? 14.114 2.706 24.637 1.00 59.94 129 ARG A CA 1
ATOM 978 C C . ARG A 1 129 ? 14.298 1.507 23.705 1.00 59.94 129 ARG A C 1
ATOM 980 O O . ARG A 1 129 ? 15.423 1.107 23.428 1.00 59.94 129 ARG A O 1
ATOM 987 N N . GLN A 1 130 ? 13.197 0.935 23.233 1.00 60.28 130 GLN A N 1
ATOM 988 C CA . GLN A 1 130 ? 13.232 0.058 22.068 1.00 60.28 130 GLN A CA 1
ATOM 989 C C . GLN A 1 130 ? 13.257 0.952 20.823 1.00 60.28 130 GLN A C 1
ATOM 991 O O . GLN A 1 130 ? 12.616 2.006 20.802 1.00 60.28 130 GLN A O 1
ATOM 996 N N . SER A 1 131 ? 14.026 0.564 19.807 1.00 61.50 131 SER A N 1
ATOM 997 C CA . SER A 1 131 ? 14.127 1.273 18.529 1.00 61.50 131 SER A CA 1
ATOM 998 C C . SER A 1 131 ? 12.833 1.099 17.733 1.00 61.50 131 SER A C 1
ATOM 1000 O O . SER A 1 131 ? 12.732 0.237 16.864 1.00 61.50 131 SER A O 1
ATOM 1002 N N . PHE A 1 132 ? 11.809 1.878 18.068 1.00 64.94 132 PHE A N 1
ATOM 1003 C CA . PHE A 1 132 ? 10.629 2.000 17.222 1.00 64.94 132 PHE A CA 1
ATOM 1004 C C . PHE A 1 132 ? 10.882 3.079 16.176 1.00 64.94 132 PHE A C 1
ATOM 1006 O O . PHE A 1 132 ? 11.388 4.153 16.504 1.00 64.94 132 PHE A O 1
ATOM 1013 N N . MET A 1 133 ? 10.526 2.779 14.930 1.00 66.88 133 MET A N 1
ATOM 1014 C CA . MET A 1 133 ? 10.482 3.770 13.864 1.00 66.88 133 MET A CA 1
ATOM 1015 C C . MET A 1 133 ? 9.432 4.827 14.221 1.00 66.88 133 MET A C 1
ATOM 1017 O O . MET A 1 133 ? 8.310 4.484 14.600 1.00 66.88 133 MET A O 1
ATOM 1021 N N . ASP A 1 134 ? 9.801 6.104 14.138 1.00 70.94 134 ASP A N 1
ATOM 1022 C CA . ASP A 1 134 ? 8.837 7.188 14.276 1.00 70.94 134 ASP A CA 1
ATOM 1023 C C . ASP A 1 134 ? 8.036 7.321 12.978 1.00 70.94 134 ASP A C 1
ATOM 1025 O O . ASP A 1 134 ? 8.566 7.718 11.941 1.00 70.94 134 ASP A O 1
ATOM 1029 N N . MET A 1 135 ? 6.739 7.020 13.044 1.00 75.19 135 MET A N 1
ATOM 1030 C CA . MET A 1 135 ? 5.843 7.105 11.889 1.00 75.19 135 MET A CA 1
ATOM 1031 C C . MET A 1 135 ? 5.484 8.551 11.484 1.00 75.19 135 MET A C 1
ATOM 1033 O O . MET A 1 135 ? 4.663 8.750 10.589 1.00 75.19 135 MET A O 1
ATOM 1037 N N . SER A 1 136 ? 6.050 9.578 12.129 1.00 72.81 136 SER A N 1
ATOM 1038 C CA . SER A 1 136 ? 5.807 10.983 11.776 1.00 72.81 136 SER A CA 1
ATOM 1039 C C . SER A 1 136 ? 6.368 11.346 10.396 1.00 72.81 136 SER A C 1
ATOM 1041 O O . SER A 1 136 ? 5.672 11.995 9.617 1.00 72.81 136 SER A O 1
ATOM 1043 N N . ALA A 1 137 ? 7.572 10.864 10.065 1.00 69.69 137 ALA A N 1
ATOM 1044 C CA . ALA A 1 137 ? 8.169 11.005 8.737 1.00 69.69 137 ALA A CA 1
ATOM 1045 C C . ALA A 1 137 ? 7.364 10.223 7.688 1.00 69.69 137 ALA A C 1
ATOM 1047 O O . ALA A 1 137 ? 7.017 10.759 6.640 1.00 69.69 137 ALA A O 1
ATOM 1048 N N . PHE A 1 138 ? 6.951 9.000 8.040 1.00 75.81 138 PHE A N 1
ATOM 1049 C CA . PHE A 1 138 ? 6.059 8.175 7.225 1.00 75.81 138 PHE A CA 1
ATOM 1050 C C . PHE A 1 138 ? 4.771 8.915 6.836 1.00 75.81 138 PHE A C 1
ATOM 1052 O O . PHE A 1 138 ? 4.365 8.903 5.678 1.00 75.81 138 PHE A O 1
ATOM 1059 N N . ALA A 1 139 ? 4.139 9.610 7.784 1.00 72.88 139 ALA A N 1
ATOM 1060 C CA . ALA A 1 139 ? 2.877 10.299 7.544 1.00 72.88 139 ALA A CA 1
ATOM 1061 C C . ALA A 1 139 ? 2.984 11.451 6.525 1.00 72.88 139 ALA A C 1
ATOM 1063 O O . ALA A 1 139 ? 2.004 11.738 5.841 1.00 72.88 139 ALA A O 1
ATOM 1064 N N . GLN A 1 140 ? 4.138 12.116 6.423 1.00 75.50 140 GLN A N 1
ATOM 1065 C CA . GLN A 1 140 ? 4.308 13.306 5.578 1.00 75.50 140 GLN A CA 1
ATOM 1066 C C . GLN A 1 140 ? 4.491 12.980 4.094 1.00 75.50 140 GLN A C 1
ATOM 1068 O O . GLN A 1 140 ? 4.215 13.827 3.247 1.00 75.50 140 GLN A O 1
ATOM 1073 N N . GLU A 1 141 ? 4.922 11.763 3.771 1.00 83.62 141 GLU A N 1
ATOM 1074 C CA . GLU A 1 141 ? 5.302 11.386 2.404 1.00 83.62 141 GLU A CA 1
ATOM 1075 C C . GLU A 1 141 ? 4.279 10.470 1.716 1.00 83.62 141 GLU A C 1
ATOM 1077 O O . GLU A 1 141 ? 4.497 10.047 0.580 1.00 83.62 141 GLU A O 1
ATOM 1082 N N . LEU A 1 142 ? 3.149 10.192 2.379 1.00 88.81 142 LEU A N 1
ATOM 1083 C CA . LEU A 1 142 ? 2.065 9.383 1.823 1.00 88.81 142 LEU A CA 1
ATOM 1084 C C . LEU A 1 142 ? 1.428 10.052 0.605 1.00 88.81 142 LEU A C 1
ATOM 1086 O O . LEU A 1 142 ? 1.003 11.209 0.656 1.00 88.81 142 LEU A O 1
ATOM 1090 N N . LYS A 1 143 ? 1.276 9.282 -0.470 1.00 91.00 143 LYS A N 1
ATOM 1091 C CA . LYS A 1 143 ? 0.644 9.710 -1.723 1.00 91.00 143 LYS A CA 1
ATOM 1092 C C . LYS A 1 143 ? -0.449 8.726 -2.107 1.00 91.00 143 LYS A C 1
ATOM 1094 O O . LYS A 1 143 ? -0.339 7.539 -1.824 1.00 91.00 143 LYS A O 1
ATOM 1099 N N . SER A 1 144 ? -1.508 9.206 -2.749 1.00 90.50 144 SER A N 1
ATOM 1100 C CA . SER A 1 144 ? -2.416 8.292 -3.450 1.00 90.50 144 SER A CA 1
ATOM 1101 C C . SER A 1 144 ? -1.694 7.724 -4.667 1.00 90.50 144 SER A C 1
ATOM 1103 O O . SER A 1 144 ? -0.907 8.443 -5.288 1.00 90.50 144 SER A O 1
ATOM 1105 N N . LEU A 1 145 ? -1.931 6.445 -4.949 1.00 84.81 145 LEU A N 1
ATOM 1106 C CA . LEU A 1 145 ? -1.349 5.750 -6.094 1.00 84.81 145 LEU A CA 1
ATOM 1107 C C . LEU A 1 145 ? -2.026 6.157 -7.407 1.00 84.81 145 LEU A C 1
ATOM 1109 O O . LEU A 1 145 ? -3.274 6.273 -7.413 1.00 84.81 145 LEU A O 1
#

InterPro domains:
  IPR029063 S-adenosyl-L-methionine-dependent methyltransferase superfamily [G3DSA:3.40.50.150] (6-140)
  IPR029063 S-adenosyl-L-methionine-dependent methyltransferase superfamily [SSF53335] (9-107)